Protein AF-A0A392P8J0-F1 (afdb_monomer)

Radius of gyration: 26.42 Å; Cα contacts (8 Å, |Δi|>4): 40; chains: 1; bounding box: 65×42×68 Å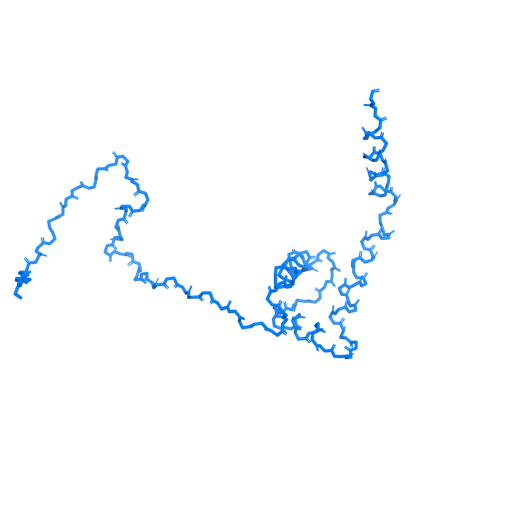

Organism: NCBI:txid97028

Sequence (122 aa):
FSNFPENGEYKDIPVKYPIDDLLVKPSPDDPVFTDRPSLSRDFNVPMYCVGDLLMVWDFCTSFGKQLNLWPYSLEDFENAICNKDSNVLLVESHAALFRVLIDDDGEYTSAIENRKLQKVTI

Secondary structure (DSSP, 8-state):
-----S------PPPPSS--GGGPPPPTTS--PPPPPPPP---SS-GGGHHHHHHHHHHHHHTHHHHTPPP--HHHHHHHHH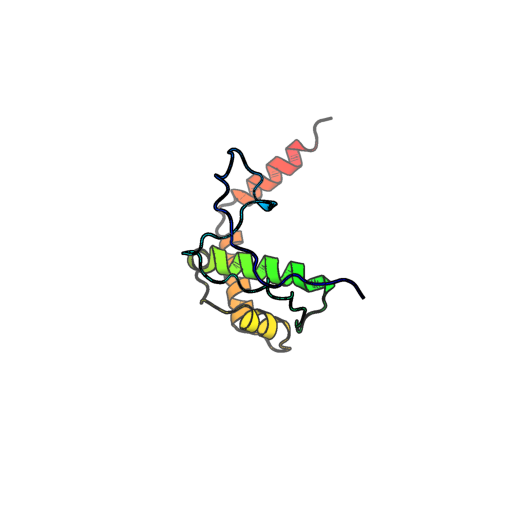-SS--HHHHHHHHHHHHHHHSS-SHHHHHHHHHHHTT---

Structure (mmCIF, N/CA/C/O backbone):
data_AF-A0A392P8J0-F1
#
_entry.id   AF-A0A392P8J0-F1
#
loop_
_atom_site.group_PDB
_atom_site.id
_atom_site.type_symbol
_atom_site.label_ato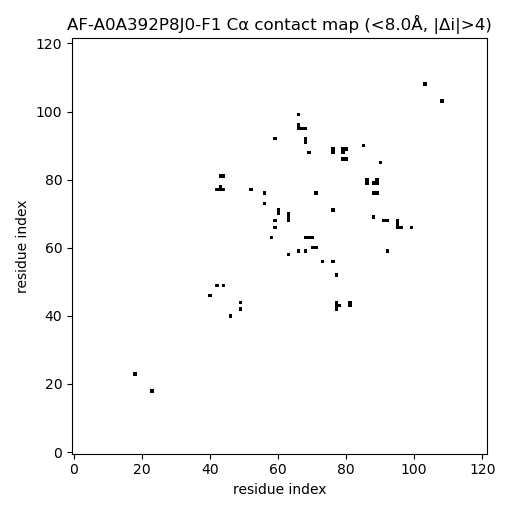m_id
_atom_site.label_alt_id
_atom_site.label_comp_id
_atom_site.label_asym_id
_atom_site.label_entity_id
_atom_site.label_seq_id
_atom_site.pdbx_PDB_ins_code
_atom_site.Cartn_x
_atom_site.Cartn_y
_atom_site.Cartn_z
_atom_site.occupancy
_atom_site.B_iso_or_equiv
_atom_site.auth_seq_id
_atom_site.auth_comp_id
_atom_site.auth_asym_id
_atom_site.auth_atom_id
_atom_site.pdbx_PDB_model_num
ATOM 1 N N . PHE A 1 1 ? 16.248 -8.775 -50.725 1.00 43.47 1 PHE A N 1
ATOM 2 C CA . PHE A 1 1 ? 17.050 -7.752 -51.422 1.00 43.47 1 PHE A CA 1
ATOM 3 C C . PHE A 1 1 ? 16.457 -6.382 -51.156 1.00 43.47 1 PHE A C 1
ATOM 5 O O . PHE A 1 1 ? 15.397 -6.095 -51.692 1.00 43.47 1 PHE A O 1
ATOM 12 N N . SER A 1 2 ? 17.094 -5.579 -50.306 1.00 35.38 2 SER A N 1
ATOM 13 C CA . SER A 1 2 ? 17.079 -4.108 -50.344 1.00 35.38 2 SER A CA 1
ATOM 14 C C . SER A 1 2 ? 18.167 -3.637 -49.381 1.00 35.38 2 SER A C 1
ATOM 16 O O . SER A 1 2 ? 18.173 -4.028 -48.220 1.00 35.38 2 SER A O 1
ATOM 18 N N . ASN A 1 3 ? 19.141 -2.924 -49.936 1.00 39.16 3 ASN A N 1
ATOM 19 C CA . ASN A 1 3 ? 20.415 -2.551 -49.333 1.00 39.16 3 ASN A CA 1
ATOM 20 C C . ASN A 1 3 ? 20.242 -1.673 -48.084 1.00 39.16 3 ASN A C 1
ATOM 22 O O . ASN A 1 3 ? 19.586 -0.637 -48.162 1.00 39.16 3 ASN A O 1
ATOM 26 N N . PHE A 1 4 ? 20.901 -2.033 -46.982 1.00 35.91 4 PHE A N 1
ATOM 27 C CA . PHE A 1 4 ? 21.263 -1.065 -45.948 1.00 35.91 4 PHE A CA 1
ATOM 28 C C . PHE A 1 4 ? 22.549 -0.372 -46.407 1.00 35.91 4 PHE A C 1
ATOM 30 O O . PHE A 1 4 ? 23.548 -1.068 -46.601 1.00 35.91 4 PHE A O 1
ATOM 37 N N . PRO A 1 5 ? 22.571 0.954 -46.616 1.00 38.53 5 PRO A N 1
ATOM 38 C CA . PRO A 1 5 ? 23.835 1.650 -46.682 1.00 38.53 5 PRO A CA 1
ATOM 39 C C . PRO A 1 5 ? 24.371 1.753 -45.251 1.00 38.53 5 PRO A C 1
ATOM 41 O O . PRO A 1 5 ? 23.794 2.431 -44.399 1.00 38.53 5 PRO A O 1
ATOM 44 N N . GLU A 1 6 ? 25.467 1.042 -44.994 1.00 49.09 6 GLU A N 1
ATOM 45 C CA . GLU A 1 6 ? 26.450 1.451 -43.995 1.00 49.09 6 GLU A CA 1
ATOM 46 C C . GLU A 1 6 ? 26.813 2.929 -44.239 1.00 49.09 6 GLU A C 1
ATOM 48 O O . GLU A 1 6 ? 26.861 3.380 -45.388 1.00 49.09 6 GLU A O 1
ATOM 53 N N . ASN A 1 7 ? 27.119 3.658 -43.161 1.00 46.56 7 ASN A N 1
ATOM 54 C CA . ASN A 1 7 ? 27.692 5.017 -43.152 1.00 46.56 7 ASN A CA 1
ATOM 55 C C . ASN A 1 7 ? 26.661 6.165 -43.140 1.00 46.56 7 ASN A C 1
ATOM 57 O O . ASN A 1 7 ? 26.635 7.024 -44.021 1.00 46.56 7 ASN A O 1
ATOM 61 N N . GLY A 1 8 ? 25.821 6.220 -42.105 1.00 44.22 8 GLY A N 1
ATOM 62 C CA . GLY A 1 8 ? 25.033 7.414 -41.799 1.00 44.22 8 GLY A CA 1
ATOM 63 C C . GLY A 1 8 ? 25.838 8.395 -40.950 1.00 44.22 8 GLY A C 1
ATOM 64 O O . GLY A 1 8 ? 25.758 8.338 -39.727 1.00 44.22 8 GLY A O 1
ATOM 65 N N . GLU A 1 9 ? 26.600 9.297 -41.574 1.00 45.41 9 GLU A N 1
ATOM 66 C CA . GLU A 1 9 ? 26.998 10.546 -40.914 1.00 45.41 9 GLU A CA 1
ATOM 67 C C . GLU A 1 9 ? 25.727 11.201 -40.352 1.00 45.41 9 GLU A C 1
ATOM 69 O O . GLU A 1 9 ? 24.843 11.612 -41.112 1.00 45.41 9 GLU A O 1
ATOM 74 N N . TYR A 1 10 ? 25.604 11.270 -39.024 1.00 52.22 10 TYR A N 1
ATOM 75 C CA . TYR A 1 10 ? 24.549 12.037 -38.373 1.00 52.22 10 TYR A CA 1
ATOM 76 C C . TYR A 1 10 ? 24.790 13.508 -38.703 1.00 52.22 10 TYR A C 1
ATOM 78 O O . TYR A 1 10 ? 25.573 14.191 -38.050 1.00 52.22 10 TYR A O 1
ATOM 86 N N . LYS A 1 11 ? 24.153 13.995 -39.769 1.00 55.44 11 LYS A N 1
ATOM 87 C CA . LYS A 1 11 ? 24.096 15.428 -40.041 1.00 55.44 11 LYS A CA 1
ATOM 88 C C . LYS A 1 11 ? 23.360 16.056 -38.866 1.00 55.44 11 LYS A C 1
ATOM 90 O O . LYS A 1 11 ? 22.213 15.699 -38.611 1.00 55.44 11 LYS A O 1
ATOM 95 N N . ASP A 1 12 ? 24.040 16.939 -38.149 1.00 61.31 12 ASP A N 1
ATOM 96 C CA . ASP A 1 12 ? 23.487 17.685 -37.026 1.00 61.31 12 ASP A CA 1
ATOM 97 C C . ASP A 1 12 ? 22.463 18.689 -37.578 1.00 61.31 12 ASP A C 1
ATOM 99 O O . ASP A 1 12 ? 22.799 19.785 -38.033 1.00 61.31 12 ASP A O 1
ATOM 103 N N . ILE A 1 13 ? 21.211 18.243 -37.720 1.00 67.38 13 ILE A N 1
ATOM 104 C CA . ILE A 1 13 ? 20.126 19.091 -38.212 1.00 67.38 13 ILE A CA 1
ATOM 105 C C . ILE A 1 13 ? 19.644 19.907 -37.010 1.00 67.38 13 ILE A C 1
ATOM 107 O O . ILE A 1 13 ? 19.163 19.307 -36.047 1.00 67.38 13 ILE A O 1
ATOM 111 N N . PRO A 1 14 ? 19.712 21.248 -37.050 1.00 73.88 14 PRO A N 1
ATOM 112 C CA . PRO A 1 14 ? 19.243 22.070 -35.944 1.00 73.88 14 PRO A CA 1
ATOM 113 C C . PRO A 1 14 ? 17.761 21.790 -35.662 1.00 73.88 14 PRO A C 1
ATOM 115 O O . PRO A 1 14 ? 16.907 21.923 -36.545 1.00 73.88 14 PRO A O 1
ATOM 118 N N . VAL A 1 15 ? 17.466 21.381 -34.425 1.00 74.56 15 VAL A N 1
ATOM 119 C CA . VAL A 1 15 ? 16.106 21.074 -33.964 1.00 7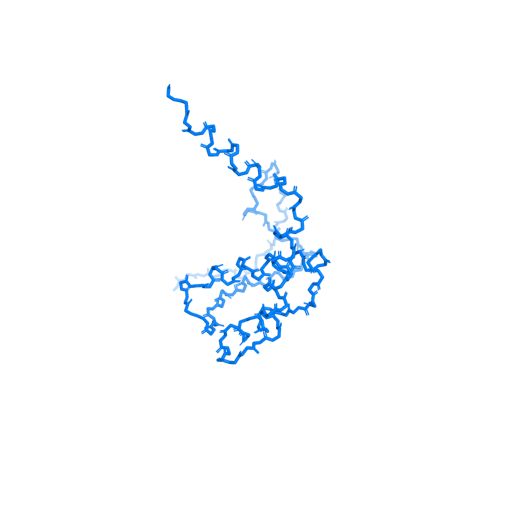4.56 15 VAL A CA 1
ATOM 120 C C . VAL A 1 15 ? 15.253 22.341 -34.041 1.00 74.56 15 VAL A C 1
ATOM 122 O O . VAL A 1 15 ? 15.600 23.380 -33.477 1.00 74.56 15 VAL A O 1
ATOM 125 N N . LYS A 1 16 ? 14.122 22.266 -34.749 1.00 81.88 16 LYS A N 1
ATOM 126 C CA . LYS A 1 16 ? 13.162 23.368 -34.853 1.00 81.88 16 LYS A CA 1
ATOM 127 C C . LYS A 1 16 ? 12.102 23.232 -33.765 1.00 81.88 16 LYS A C 1
ATOM 129 O O . LYS A 1 16 ? 11.346 22.267 -33.766 1.00 81.88 16 LYS A O 1
ATOM 134 N N . TYR A 1 17 ? 12.020 24.229 -32.892 1.00 84.12 17 TYR A N 1
ATOM 135 C CA . TYR A 1 17 ? 11.011 24.305 -31.837 1.00 84.12 17 TYR A CA 1
ATOM 136 C C . TYR A 1 17 ? 9.759 25.086 -32.283 1.00 84.12 17 TYR A C 1
ATOM 138 O O . TYR A 1 17 ? 9.874 25.980 -33.132 1.00 84.12 17 TYR A O 1
ATOM 146 N N . PRO A 1 18 ? 8.579 24.806 -31.693 1.00 90.06 18 PRO A N 1
ATOM 147 C CA . PRO A 1 18 ? 8.295 23.714 -30.752 1.00 90.06 18 PRO A CA 1
ATOM 148 C C . PRO A 1 18 ? 8.217 22.349 -31.458 1.00 90.06 18 PRO A C 1
ATOM 150 O O . PRO A 1 18 ? 7.784 22.263 -32.606 1.00 90.06 18 PRO A O 1
ATOM 153 N N . ILE A 1 19 ? 8.651 21.299 -30.762 1.00 85.62 19 ILE A N 1
ATOM 154 C CA . ILE A 1 19 ? 8.640 19.906 -31.224 1.00 85.62 19 ILE A CA 1
ATOM 155 C C . ILE A 1 19 ? 7.673 19.099 -30.349 1.00 85.62 19 ILE A C 1
ATOM 157 O O . ILE A 1 19 ? 7.492 19.426 -29.181 1.00 85.6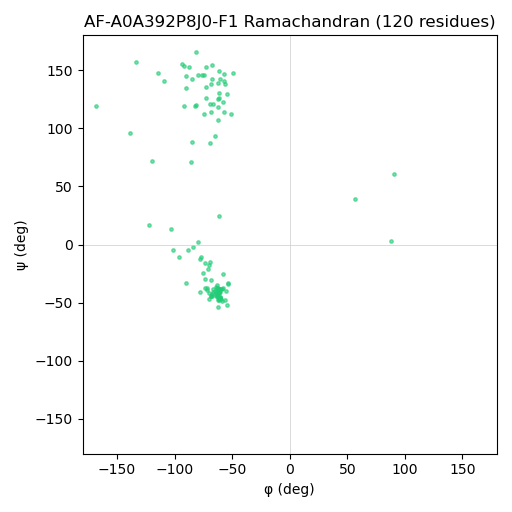2 19 ILE A O 1
ATOM 161 N N . ASP A 1 20 ? 7.027 18.093 -30.931 1.00 86.69 20 ASP A N 1
ATOM 162 C CA . ASP A 1 20 ? 6.186 17.135 -30.204 1.00 86.69 20 ASP A CA 1
ATOM 163 C C . ASP A 1 20 ? 7.064 16.248 -29.306 1.00 86.69 20 ASP A C 1
ATOM 165 O O . ASP A 1 20 ? 8.123 15.799 -29.753 1.00 86.69 20 ASP A O 1
ATOM 169 N N . ASP A 1 21 ? 6.627 15.972 -28.075 1.00 83.56 21 ASP A N 1
ATOM 170 C CA . ASP A 1 21 ? 7.343 15.144 -27.096 1.00 83.56 21 ASP A CA 1
ATOM 171 C C . ASP A 1 21 ? 7.722 13.768 -27.666 1.00 83.56 21 ASP A C 1
ATOM 173 O O . ASP A 1 21 ? 8.800 13.249 -27.382 1.00 83.56 21 ASP A O 1
ATOM 177 N N . LEU A 1 22 ? 6.881 13.193 -28.536 1.00 81.25 22 LEU A N 1
ATOM 178 C CA . LEU A 1 22 ? 7.155 11.901 -29.180 1.00 81.25 22 LEU A CA 1
ATOM 179 C C . LEU A 1 22 ? 8.239 11.972 -30.267 1.00 81.25 22 LEU A C 1
ATOM 181 O O . LEU A 1 22 ? 8.744 10.939 -30.707 1.00 81.25 22 LEU A O 1
ATOM 185 N N . LEU A 1 23 ? 8.572 13.176 -30.737 1.00 80.38 23 LEU A N 1
ATOM 186 C CA . LEU A 1 23 ? 9.574 13.430 -31.775 1.00 80.38 23 LEU A CA 1
ATOM 187 C C . LEU A 1 23 ? 10.911 13.913 -31.197 1.00 80.38 23 LEU A C 1
ATOM 189 O O . LEU A 1 23 ? 11.879 14.069 -31.950 1.00 80.38 23 LEU A O 1
ATOM 193 N N . VAL A 1 24 ? 10.983 14.133 -29.882 1.00 81.31 24 VAL A N 1
ATOM 194 C CA . VAL A 1 24 ? 12.224 14.465 -29.179 1.00 81.31 24 VAL A CA 1
ATOM 195 C C . VAL A 1 24 ? 13.129 13.237 -29.174 1.00 81.31 24 VAL A C 1
ATOM 197 O O . VAL A 1 24 ? 12.766 12.169 -28.685 1.00 81.31 24 VAL A O 1
ATOM 200 N N . LYS A 1 25 ? 14.323 13.381 -29.750 1.00 79.31 25 LYS A N 1
ATOM 201 C CA . LYS A 1 25 ? 15.350 12.338 -29.713 1.00 79.31 25 LYS A CA 1
ATOM 202 C C . LYS A 1 25 ? 16.241 12.535 -28.483 1.00 79.31 25 LYS A C 1
ATOM 204 O O . LYS A 1 25 ? 16.524 13.688 -28.159 1.00 79.31 25 LYS A O 1
ATOM 209 N N . PRO A 1 26 ? 16.722 11.448 -27.856 1.00 78.06 26 PRO A N 1
ATOM 210 C CA . PRO A 1 26 ? 17.728 11.532 -26.804 1.00 78.06 26 PRO A CA 1
ATOM 211 C C . PRO A 1 26 ? 18.989 12.270 -27.277 1.00 78.06 26 PRO A C 1
ATOM 213 O O . PRO A 1 26 ? 19.455 12.057 -28.401 1.00 78.06 26 PRO A O 1
ATOM 216 N N . SER A 1 27 ? 19.533 13.123 -26.417 1.00 78.25 27 SER A N 1
ATOM 217 C CA . SER A 1 27 ? 20.847 13.752 -26.552 1.00 78.25 27 SER A CA 1
ATOM 218 C C . SER A 1 27 ? 21.967 12.707 -26.425 1.00 78.25 27 SER A C 1
ATOM 220 O O . SER A 1 27 ? 21.780 11.697 -25.748 1.00 78.25 27 SER A O 1
ATOM 222 N N . PRO A 1 28 ? 23.162 12.925 -27.007 1.00 79.69 28 PRO A N 1
ATOM 223 C CA . PRO A 1 28 ? 24.317 12.050 -26.785 1.00 79.69 28 PRO A CA 1
ATOM 224 C C . PRO A 1 28 ? 24.729 11.911 -25.310 1.00 79.69 28 PRO A C 1
ATOM 226 O O . PRO A 1 28 ? 25.320 10.899 -24.943 1.00 79.69 28 PRO A O 1
ATOM 229 N N . ASP A 1 29 ? 24.410 12.914 -24.486 1.00 85.69 29 ASP A N 1
ATOM 230 C CA . ASP A 1 29 ? 24.663 12.914 -23.040 1.00 85.69 29 ASP A CA 1
ATOM 231 C C . ASP A 1 29 ? 23.516 12.283 -22.223 1.00 85.69 29 ASP A C 1
ATOM 233 O O . ASP A 1 29 ? 23.632 12.149 -21.002 1.00 85.69 29 ASP A O 1
ATOM 237 N N . ASP A 1 30 ? 22.407 11.894 -22.867 1.00 81.06 30 ASP A N 1
ATOM 238 C CA . ASP A 1 30 ? 21.282 11.264 -22.177 1.00 81.06 30 ASP A CA 1
ATOM 239 C C . ASP A 1 30 ? 21.596 9.797 -21.836 1.00 81.06 30 ASP A C 1
ATOM 241 O O . ASP A 1 30 ? 22.264 9.090 -22.601 1.00 81.06 30 ASP A O 1
ATOM 245 N N . PRO A 1 31 ? 21.100 9.289 -20.693 1.00 83.31 31 PRO A N 1
ATOM 246 C CA . PRO A 1 31 ? 21.262 7.885 -20.347 1.00 83.31 31 PRO A CA 1
ATOM 247 C C . PRO A 1 31 ? 20.579 6.984 -21.383 1.00 83.31 31 PRO A C 1
ATOM 249 O O . PRO A 1 31 ? 19.543 7.329 -21.951 1.00 83.31 31 PRO A O 1
ATOM 252 N N . VAL A 1 32 ? 21.125 5.780 -21.583 1.00 82.56 32 VAL A N 1
ATOM 253 C CA . VAL A 1 32 ? 20.468 4.754 -22.403 1.00 82.56 32 VAL A CA 1
ATOM 254 C C . VAL A 1 32 ? 19.140 4.392 -21.743 1.00 82.56 32 VAL A C 1
ATOM 256 O O . VAL A 1 32 ? 19.112 3.734 -20.702 1.00 82.56 32 VAL A O 1
ATOM 259 N N . PHE A 1 33 ? 18.041 4.837 -22.347 1.00 77.12 33 PHE A N 1
ATOM 260 C CA . PHE A 1 33 ? 16.707 4.469 -21.900 1.00 77.12 33 PHE A CA 1
ATOM 261 C C . PHE A 1 33 ? 16.504 2.972 -22.130 1.00 77.12 33 PHE A C 1
ATOM 263 O O . PHE A 1 33 ? 16.628 2.474 -23.249 1.00 77.12 33 PHE A O 1
ATOM 270 N N . THR A 1 34 ? 16.224 2.248 -21.052 1.00 80.06 34 THR A N 1
ATOM 271 C CA . THR A 1 34 ? 15.773 0.863 -21.129 1.00 80.06 34 THR A CA 1
ATOM 272 C C . THR A 1 34 ? 14.336 0.823 -21.631 1.00 80.06 34 THR A C 1
ATOM 274 O O . THR A 1 34 ? 13.565 1.769 -21.439 1.00 80.06 34 THR A O 1
ATOM 277 N N . ASP A 1 35 ? 13.965 -0.280 -22.279 1.00 80.56 35 ASP A N 1
ATOM 278 C CA . ASP A 1 35 ? 12.574 -0.498 -22.653 1.00 80.56 35 ASP A CA 1
ATOM 279 C C . ASP A 1 35 ? 11.674 -0.439 -21.414 1.00 80.56 35 ASP A C 1
ATOM 281 O O . ASP A 1 35 ? 12.056 -0.845 -20.310 1.00 80.56 35 ASP A O 1
ATOM 285 N N . ARG A 1 36 ? 10.446 0.055 -21.605 1.00 83.12 36 ARG A N 1
ATOM 286 C CA . ARG A 1 36 ? 9.436 0.067 -20.546 1.00 83.12 36 ARG A CA 1
ATOM 287 C C . ARG A 1 36 ? 9.272 -1.363 -19.997 1.00 83.12 36 ARG A C 1
ATOM 289 O O . ARG A 1 36 ? 9.015 -2.273 -20.788 1.00 83.12 36 ARG A O 1
ATOM 296 N N . PRO A 1 37 ? 9.338 -1.570 -18.669 1.00 85.69 37 PRO A N 1
ATOM 297 C CA . PRO A 1 37 ? 9.122 -2.888 -18.088 1.00 85.69 37 PRO A CA 1
ATOM 298 C C . PRO A 1 37 ? 7.718 -3.409 -18.417 1.00 85.69 37 PRO A C 1
ATOM 300 O O . PRO A 1 37 ? 6.740 -2.654 -18.444 1.00 85.69 37 PRO A O 1
ATOM 303 N N . SER A 1 38 ? 7.610 -4.713 -18.667 1.00 84.12 38 SER A N 1
ATOM 304 C CA . SER A 1 38 ? 6.325 -5.376 -18.884 1.00 84.12 38 SER A CA 1
ATOM 305 C C . SER A 1 38 ? 5.493 -5.379 -17.603 1.00 84.12 38 SER A C 1
ATOM 307 O O . SER A 1 38 ? 6.030 -5.594 -16.517 1.00 84.12 38 SER A O 1
ATOM 309 N N . LEU A 1 39 ? 4.175 -5.201 -17.729 1.00 83.38 39 LEU A N 1
ATOM 310 C CA . LEU A 1 39 ? 3.269 -5.352 -16.591 1.00 83.38 39 LEU A CA 1
ATOM 311 C C . LEU A 1 39 ? 3.346 -6.785 -16.050 1.00 83.38 39 LEU A C 1
ATOM 313 O O . LEU A 1 39 ? 3.110 -7.735 -16.799 1.00 83.38 39 LEU A O 1
ATOM 317 N N . SER A 1 40 ? 3.603 -6.921 -14.750 1.00 83.81 40 SER A N 1
ATOM 318 C CA . SER A 1 40 ? 3.397 -8.184 -14.042 1.00 83.81 40 SER A CA 1
ATOM 319 C C . SER A 1 40 ? 1.916 -8.356 -13.700 1.00 83.81 40 SER A C 1
ATOM 321 O O . SER A 1 40 ? 1.183 -7.391 -13.464 1.00 83.81 40 SER A O 1
ATOM 323 N N . ARG A 1 41 ? 1.473 -9.610 -13.730 1.00 86.19 41 ARG A N 1
ATOM 324 C CA . ARG A 1 41 ? 0.131 -10.059 -13.337 1.00 86.19 41 ARG A CA 1
ATOM 325 C C . ARG A 1 41 ? 0.207 -11.108 -12.228 1.00 86.19 41 ARG A C 1
ATOM 327 O O . ARG A 1 41 ? -0.768 -11.822 -12.002 1.00 86.19 41 ARG A O 1
ATOM 334 N N . ASP A 1 42 ? 1.360 -11.196 -11.576 1.00 89.56 42 ASP A N 1
ATOM 335 C CA . ASP A 1 42 ? 1.714 -12.259 -10.644 1.00 89.56 42 ASP A CA 1
ATOM 336 C C . ASP A 1 42 ? 1.199 -11.912 -9.245 1.00 89.56 42 ASP A C 1
ATOM 338 O O . ASP A 1 42 ? 1.963 -11.562 -8.354 1.00 89.56 42 ASP A O 1
ATOM 342 N N . PHE A 1 43 ? -0.124 -11.970 -9.092 1.00 91.06 43 PHE A N 1
ATOM 343 C CA . PHE A 1 43 ? -0.820 -11.756 -7.826 1.00 91.06 43 PHE A CA 1
ATOM 344 C C . PHE A 1 43 ? -1.398 -13.080 -7.307 1.00 91.06 43 PHE A C 1
ATOM 346 O O . PHE A 1 43 ? -1.948 -13.882 -8.066 1.00 91.06 43 PHE A O 1
ATOM 353 N N . ASN A 1 44 ? -1.312 -13.283 -5.997 1.00 90.56 44 ASN A N 1
ATOM 354 C CA . ASN A 1 44 ? -1.979 -14.338 -5.238 1.00 90.56 44 ASN A CA 1
ATOM 355 C C . ASN A 1 44 ? -3.497 -14.112 -5.140 1.00 90.56 44 ASN A C 1
ATOM 357 O O . ASN A 1 44 ? -4.253 -15.061 -4.916 1.00 90.56 44 ASN A O 1
ATOM 361 N N . VAL A 1 45 ? -3.959 -12.870 -5.324 1.00 90.25 45 VAL A N 1
ATOM 362 C CA . VAL A 1 45 ? -5.389 -12.536 -5.385 1.00 90.25 45 VAL A CA 1
ATOM 363 C C . VAL A 1 45 ? -5.954 -12.660 -6.808 1.00 90.25 45 VAL A C 1
ATOM 365 O O . VAL A 1 45 ? -5.238 -12.460 -7.792 1.00 90.25 45 VAL A O 1
ATOM 368 N N . PRO A 1 46 ? -7.262 -12.938 -6.970 1.00 92.62 46 PRO A N 1
ATOM 369 C CA . PRO A 1 46 ? -7.891 -12.935 -8.286 1.00 92.62 46 PRO A CA 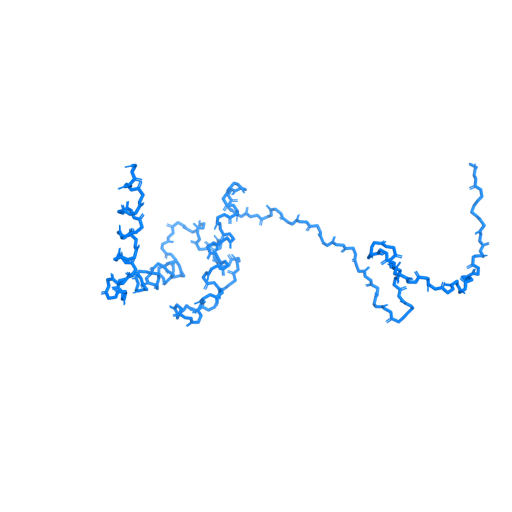1
ATOM 370 C C . PRO A 1 46 ? -7.724 -11.592 -9.011 1.00 92.62 46 PRO A C 1
ATOM 372 O O . PRO A 1 46 ? -7.896 -10.533 -8.411 1.00 92.62 46 PRO A O 1
ATOM 375 N N . MET A 1 47 ? -7.487 -11.626 -10.328 1.00 92.69 47 MET A N 1
ATOM 376 C CA . MET A 1 47 ? -7.210 -10.427 -11.142 1.00 92.69 47 MET A CA 1
ATOM 377 C C . MET A 1 47 ? -8.273 -9.321 -11.011 1.00 92.69 47 MET A C 1
ATOM 379 O O . MET A 1 47 ? -7.947 -8.139 -11.055 1.00 92.69 47 MET A O 1
ATOM 383 N N . TYR A 1 48 ? -9.546 -9.684 -10.821 1.00 94.12 48 TYR A N 1
ATOM 384 C CA . TYR A 1 48 ? -10.630 -8.711 -10.649 1.00 94.12 48 TYR A CA 1
ATOM 385 C C . TYR A 1 48 ? -10.573 -7.956 -9.307 1.00 94.12 48 TYR A C 1
ATOM 387 O O . TYR A 1 48 ? -11.185 -6.901 -9.198 1.00 94.12 48 TYR A O 1
ATOM 395 N N . CYS A 1 49 ? -9.829 -8.460 -8.316 1.00 94.06 49 CYS A N 1
ATOM 396 C CA . CYS A 1 49 ? -9.598 -7.820 -7.016 1.00 94.06 49 CYS A CA 1
ATOM 397 C C . CYS A 1 49 ? -8.286 -7.029 -6.950 1.00 94.06 49 CYS A C 1
ATOM 399 O O . CYS A 1 49 ? -8.076 -6.304 -5.984 1.00 94.06 49 CYS A O 1
ATOM 401 N N . VAL A 1 50 ? -7.390 -7.159 -7.936 1.00 94.19 50 VAL A N 1
ATOM 402 C CA . VAL A 1 50 ? -6.062 -6.517 -7.897 1.00 94.19 50 VAL A CA 1
ATOM 403 C C . VAL A 1 50 ? -6.184 -4.997 -7.792 1.00 94.19 50 VAL A C 1
ATOM 405 O O . VAL A 1 50 ? -5.438 -4.373 -7.046 1.00 94.19 50 VAL A O 1
ATOM 408 N N . GLY A 1 51 ? -7.157 -4.399 -8.484 1.00 94.62 51 GLY A N 1
ATOM 409 C CA . GLY A 1 51 ? -7.427 -2.965 -8.366 1.00 94.62 51 GLY A CA 1
ATOM 410 C C . GLY A 1 51 ? -7.775 -2.559 -6.933 1.00 94.62 51 GLY A C 1
ATOM 411 O O . GLY A 1 51 ? -7.172 -1.633 -6.399 1.00 94.62 51 GLY A O 1
ATOM 412 N N . ASP A 1 52 ? -8.689 -3.289 -6.293 1.00 95.19 52 ASP A N 1
ATOM 413 C CA . ASP A 1 52 ? -9.111 -3.021 -4.915 1.00 95.19 52 ASP A CA 1
ATOM 414 C C . ASP A 1 52 ? -7.964 -3.218 -3.919 1.00 95.19 52 ASP A C 1
ATOM 416 O O . ASP A 1 52 ? -7.752 -2.372 -3.051 1.00 95.19 52 ASP A O 1
ATOM 420 N N . LEU A 1 53 ? -7.180 -4.290 -4.086 1.00 94.75 53 LEU A N 1
ATOM 421 C CA . LEU A 1 53 ? -5.976 -4.551 -3.296 1.00 94.75 53 LEU A CA 1
ATOM 422 C C . LEU A 1 53 ? -5.019 -3.355 -3.353 1.00 94.75 53 LEU A C 1
ATOM 424 O O . LEU A 1 53 ? -4.606 -2.847 -2.311 1.00 94.75 53 LEU A O 1
ATOM 428 N N . LEU A 1 54 ? -4.689 -2.898 -4.565 1.00 95.56 54 LEU A N 1
ATOM 429 C CA . LEU A 1 54 ? -3.760 -1.793 -4.780 1.00 95.56 54 LEU A CA 1
ATOM 430 C C . LEU A 1 54 ? -4.304 -0.477 -4.223 1.00 95.56 54 LEU A C 1
ATOM 432 O O . LEU A 1 54 ? -3.543 0.262 -3.612 1.00 95.56 54 LEU A O 1
ATOM 436 N N . MET A 1 55 ? -5.602 -0.198 -4.377 1.00 96.50 55 MET A N 1
ATOM 437 C CA . MET A 1 55 ? -6.220 1.015 -3.827 1.00 96.50 55 MET A CA 1
ATOM 438 C C . MET A 1 55 ?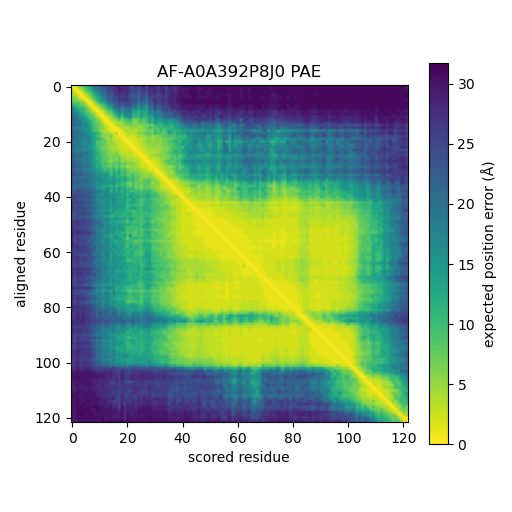 -6.156 1.052 -2.297 1.00 96.50 55 MET A C 1
ATOM 440 O O . MET A 1 55 ? -5.823 2.085 -1.719 1.00 96.50 55 MET A O 1
ATOM 444 N N . VAL A 1 56 ? -6.466 -0.065 -1.631 1.00 95.69 56 VAL A N 1
ATOM 445 C CA . VAL A 1 56 ? -6.421 -0.136 -0.163 1.00 95.69 56 VAL A CA 1
ATOM 446 C C . VAL A 1 56 ? -4.980 -0.054 0.335 1.00 95.69 56 VAL A C 1
ATOM 448 O O . VAL A 1 56 ? -4.696 0.704 1.262 1.00 95.69 56 VAL A O 1
ATOM 451 N N . TRP A 1 57 ? -4.064 -0.787 -0.298 1.00 96.31 57 TRP A N 1
ATOM 452 C CA . TRP A 1 57 ? -2.646 -0.755 0.047 1.00 96.31 57 TRP A CA 1
ATOM 453 C C . TRP A 1 57 ? -2.033 0.642 -0.136 1.00 96.31 57 TRP A C 1
ATOM 455 O O . TRP A 1 57 ? -1.356 1.140 0.766 1.00 96.31 57 TRP A O 1
ATOM 465 N N . ASP A 1 58 ? -2.305 1.305 -1.264 1.00 96.62 58 ASP A N 1
ATOM 466 C CA . ASP A 1 58 ? -1.819 2.659 -1.554 1.00 96.62 58 ASP A CA 1
ATOM 467 C C . ASP A 1 58 ? -2.343 3.668 -0.527 1.00 96.62 58 ASP A C 1
ATOM 469 O O . ASP A 1 58 ? -1.585 4.492 -0.018 1.00 96.62 58 ASP A O 1
ATOM 473 N N . PHE A 1 59 ? -3.612 3.550 -0.126 1.00 95.81 59 PHE A N 1
ATOM 474 C CA . PHE A 1 59 ? -4.174 4.373 0.941 1.00 95.81 59 PHE A CA 1
ATOM 475 C C . PHE A 1 59 ? -3.453 4.141 2.277 1.00 95.81 59 PHE A C 1
ATOM 477 O O . PHE A 1 59 ? -2.968 5.088 2.901 1.00 95.81 59 PHE A O 1
ATOM 484 N N . CYS A 1 60 ? -3.355 2.888 2.727 1.00 94.94 60 CYS A N 1
ATOM 485 C CA . CYS A 1 60 ? -2.750 2.575 4.019 1.00 94.94 60 CYS A CA 1
ATOM 486 C C . CYS A 1 60 ? -1.266 2.955 4.081 1.00 94.94 60 CYS A C 1
ATOM 488 O O . CYS A 1 60 ? -0.804 3.403 5.127 1.00 94.94 60 CYS A O 1
ATOM 490 N N . THR A 1 61 ? -0.526 2.831 2.980 1.00 94.94 61 THR A N 1
ATOM 491 C CA . THR A 1 61 ? 0.888 3.230 2.925 1.00 94.94 61 THR A CA 1
ATOM 492 C C . THR A 1 61 ? 1.059 4.745 2.798 1.00 94.94 61 THR A C 1
ATOM 494 O O . THR A 1 61 ? 1.876 5.322 3.521 1.00 94.94 61 THR A O 1
ATOM 497 N N . SER A 1 62 ? 0.242 5.420 1.983 1.00 96.50 62 SER A N 1
ATOM 498 C CA . SER A 1 62 ? 0.252 6.885 1.839 1.00 96.50 62 SER A CA 1
ATOM 499 C C . SER A 1 62 ? -0.081 7.611 3.143 1.00 96.50 62 SER A C 1
ATOM 501 O O . SER A 1 62 ? 0.537 8.627 3.467 1.00 96.50 62 SER A O 1
ATOM 503 N N . PHE A 1 63 ? -1.023 7.074 3.923 1.00 94.88 63 PHE A N 1
ATOM 504 C CA . PHE A 1 63 ? -1.433 7.625 5.218 1.00 94.88 63 PHE A CA 1
ATOM 505 C C . PHE A 1 63 ? -0.855 6.858 6.412 1.00 94.88 63 PHE A C 1
ATOM 507 O O . PHE A 1 63 ? -1.288 7.074 7.544 1.00 94.88 63 PHE A O 1
ATOM 514 N N . GLY A 1 64 ? 0.135 5.985 6.201 1.00 93.75 64 GLY A N 1
ATOM 515 C CA . GLY A 1 64 ? 0.633 5.079 7.241 1.00 93.75 64 GLY A CA 1
ATOM 516 C C . GLY A 1 64 ? 1.132 5.810 8.486 1.00 93.75 64 GLY A C 1
ATOM 517 O O . GLY A 1 64 ? 0.841 5.403 9.606 1.00 93.75 64 GLY A O 1
ATOM 518 N N . LYS A 1 65 ? 1.786 6.966 8.313 1.00 93.06 65 LYS A N 1
ATOM 519 C CA . LYS A 1 65 ? 2.245 7.800 9.438 1.00 93.06 65 LYS A CA 1
ATOM 520 C C . LYS A 1 65 ? 1.085 8.391 10.242 1.00 93.06 65 LYS A C 1
ATOM 522 O O . LYS A 1 65 ? 1.151 8.422 11.461 1.00 93.06 65 LYS A O 1
ATOM 527 N N . GLN A 1 66 ? 0.032 8.852 9.574 1.00 92.06 66 GLN A N 1
ATOM 528 C CA . GLN A 1 66 ? -1.156 9.450 10.188 1.00 92.06 66 GLN A CA 1
ATOM 529 C C . GLN A 1 66 ? -2.009 8.385 10.885 1.00 92.06 66 GLN A C 1
ATOM 531 O O . GLN A 1 66 ? -2.552 8.611 11.966 1.00 92.06 66 GLN A O 1
ATOM 536 N N . LEU A 1 67 ? -2.085 7.199 10.282 1.00 91.62 67 LEU A N 1
ATOM 537 C CA . LEU A 1 67 ? -2.777 6.038 10.828 1.00 91.62 67 LEU A CA 1
ATOM 538 C C . LEU A 1 67 ? -1.979 5.340 11.943 1.00 91.62 67 LEU A C 1
ATOM 540 O O . LEU A 1 67 ? -2.564 4.544 12.678 1.00 91.62 67 LEU A O 1
ATOM 544 N N . ASN A 1 68 ? -0.705 5.705 12.142 1.00 91.56 68 ASN A N 1
ATOM 545 C CA . ASN A 1 68 ? 0.260 5.041 13.027 1.00 91.56 68 ASN A CA 1
ATOM 546 C C . ASN A 1 68 ? 0.457 3.554 12.689 1.00 91.56 68 ASN A C 1
ATOM 548 O O . ASN A 1 68 ? 0.560 2.732 13.594 1.00 91.56 68 ASN A O 1
ATOM 552 N N . LEU A 1 69 ? 0.490 3.226 11.397 1.00 93.69 69 LEU A N 1
ATOM 553 C CA . LEU A 1 69 ? 0.754 1.878 10.906 1.00 93.69 69 LEU A CA 1
ATOM 554 C C . LEU A 1 69 ? 2.255 1.621 10.808 1.00 93.69 69 LEU A C 1
ATOM 556 O O . LEU A 1 69 ? 3.027 2.493 10.388 1.00 93.69 69 LEU A O 1
ATOM 560 N N . TRP A 1 70 ? 2.665 0.398 11.128 1.00 92.25 70 TRP A N 1
ATOM 561 C CA . TRP A 1 70 ? 3.997 -0.078 10.774 1.00 92.25 70 TRP A CA 1
ATOM 562 C C . TRP A 1 70 ? 4.172 -0.117 9.239 1.00 92.25 70 TRP A C 1
ATOM 564 O O . TRP A 1 70 ? 3.235 -0.484 8.534 1.00 92.25 70 TRP A O 1
ATOM 574 N N . PRO A 1 71 ? 5.327 0.280 8.673 1.00 93.38 71 PRO A N 1
ATOM 575 C CA . PRO A 1 71 ? 5.528 0.277 7.224 1.00 93.38 71 PRO A CA 1
ATOM 576 C C . PRO A 1 71 ? 5.692 -1.146 6.676 1.00 93.38 71 PRO A C 1
ATOM 578 O O . PRO A 1 71 ? 6.592 -1.860 7.102 1.00 93.38 71 PRO A O 1
ATOM 581 N N . TYR A 1 72 ? 4.892 -1.528 5.682 1.00 94.75 72 TYR A N 1
ATOM 582 C CA . TYR A 1 72 ? 4.915 -2.863 5.073 1.00 94.75 72 TYR A CA 1
ATOM 583 C C . TYR A 1 72 ? 4.904 -2.814 3.542 1.00 94.75 72 TYR A C 1
ATOM 585 O O . TYR A 1 72 ? 4.474 -1.829 2.934 1.00 94.75 72 TYR A O 1
ATOM 593 N N . SER A 1 73 ? 5.386 -3.884 2.906 1.00 95.44 73 SER A N 1
ATOM 594 C CA . SER A 1 73 ? 5.404 -4.001 1.446 1.00 95.44 73 SER A CA 1
ATOM 595 C C . SER A 1 73 ? 4.049 -4.445 0.879 1.00 95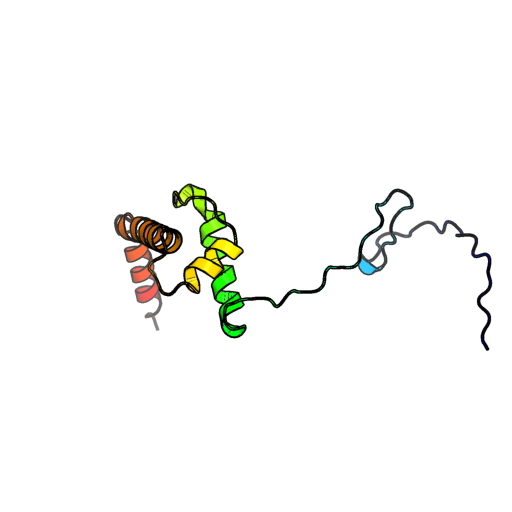.44 73 SER A C 1
ATOM 597 O O . SER A 1 73 ? 3.174 -4.921 1.604 1.00 95.44 73 SER A O 1
ATOM 599 N N . LEU A 1 74 ? 3.865 -4.297 -0.438 1.00 94.94 74 LEU A N 1
ATOM 600 C CA . LEU A 1 74 ? 2.691 -4.844 -1.130 1.00 94.94 74 LEU A CA 1
ATOM 601 C C . LEU A 1 74 ? 2.624 -6.372 -0.996 1.00 94.94 74 LEU A C 1
ATOM 603 O O . LEU A 1 74 ? 1.543 -6.918 -0.801 1.00 94.94 74 LEU A O 1
ATOM 607 N N . GLU A 1 75 ? 3.778 -7.041 -1.046 1.00 93.69 75 GLU A N 1
ATOM 608 C CA . GLU A 1 75 ? 3.889 -8.491 -0.874 1.00 93.69 75 GLU A CA 1
ATOM 609 C C . GLU A 1 75 ? 3.437 -8.922 0.530 1.00 93.69 75 GLU A C 1
ATOM 611 O O . GLU A 1 75 ? 2.661 -9.866 0.667 1.00 93.69 75 GLU A O 1
ATOM 616 N N . ASP A 1 76 ? 3.838 -8.194 1.579 1.00 94.06 76 ASP A N 1
ATOM 617 C CA . ASP A 1 76 ? 3.386 -8.464 2.952 1.00 94.06 76 ASP A CA 1
ATOM 618 C C . ASP A 1 76 ? 1.867 -8.315 3.089 1.00 94.06 76 ASP A C 1
ATOM 620 O O . ASP A 1 76 ? 1.212 -9.136 3.735 1.00 94.06 76 ASP A O 1
ATOM 624 N N . PHE A 1 77 ? 1.296 -7.281 2.467 1.00 94.56 77 PHE A N 1
ATOM 625 C CA . PHE A 1 77 ? -0.141 -7.019 2.499 1.00 94.56 77 PHE A CA 1
ATOM 626 C C . PHE A 1 77 ? -0.942 -8.084 1.741 1.00 94.56 77 PHE A C 1
ATOM 628 O O . PHE A 1 77 ? -1.941 -8.598 2.247 1.00 94.56 77 PHE A O 1
ATOM 635 N N . GLU A 1 78 ? -0.481 -8.467 0.553 1.00 93.50 78 GLU A N 1
ATOM 636 C CA . GLU A 1 78 ? -1.075 -9.546 -0.230 1.00 93.50 78 GLU A CA 1
ATOM 637 C C . GLU A 1 78 ? -1.031 -10.883 0.523 1.00 93.50 78 GLU A C 1
ATOM 639 O O . GLU A 1 78 ? -2.048 -11.578 0.628 1.00 93.50 78 GLU A O 1
ATOM 644 N N . ASN A 1 79 ? 0.122 -11.216 1.107 1.00 91.94 79 ASN A N 1
ATOM 645 C CA . ASN A 1 79 ? 0.290 -12.413 1.924 1.00 91.94 79 ASN A CA 1
ATOM 646 C C . ASN A 1 79 ? -0.614 -12.384 3.161 1.00 91.94 79 ASN A C 1
ATOM 648 O O . ASN A 1 79 ? -1.169 -13.416 3.538 1.00 91.94 79 ASN A O 1
ATOM 652 N N . ALA A 1 80 ? -0.801 -11.216 3.779 1.00 93.06 80 ALA A N 1
ATOM 653 C CA . ALA A 1 80 ? -1.693 -11.051 4.920 1.00 93.06 80 ALA A CA 1
ATOM 654 C C . ALA A 1 80 ? -3.159 -11.339 4.566 1.00 93.06 80 ALA A C 1
ATOM 656 O O . ALA A 1 80 ? -3.856 -11.952 5.370 1.00 93.06 80 ALA A O 1
ATOM 657 N N . ILE A 1 81 ? -3.605 -10.955 3.366 1.00 91.38 81 ILE A N 1
ATOM 658 C CA . ILE A 1 81 ? -4.967 -11.215 2.866 1.00 91.38 81 ILE A CA 1
ATOM 659 C C . ILE A 1 81 ? -5.164 -12.680 2.479 1.00 91.38 81 ILE A C 1
ATOM 661 O O . ILE A 1 81 ? -6.234 -13.243 2.705 1.00 91.38 81 ILE A O 1
ATOM 665 N N . CYS A 1 82 ? -4.143 -13.307 1.896 1.00 88.88 82 CYS A N 1
ATOM 666 C CA . CYS A 1 82 ? -4.216 -14.706 1.477 1.00 88.88 82 CYS A CA 1
ATOM 667 C C . CYS A 1 82 ? -4.052 -15.692 2.646 1.00 88.88 82 CYS A C 1
ATOM 669 O O . CYS A 1 82 ? -4.312 -16.890 2.488 1.00 88.88 82 CYS A O 1
ATOM 671 N N . ASN A 1 83 ? -3.620 -15.215 3.816 1.00 88.00 83 ASN A N 1
ATOM 672 C CA . ASN A 1 83 ? -3.472 -16.039 5.006 1.00 88.00 83 ASN A CA 1
ATOM 673 C C . ASN A 1 83 ? -4.846 -16.395 5.602 1.00 88.00 83 ASN A C 1
ATOM 675 O O . ASN A 1 83 ? -5.730 -15.553 5.729 1.00 88.00 83 ASN A O 1
ATOM 679 N N . LYS A 1 84 ? -5.026 -17.668 5.974 1.00 80.06 84 LYS A N 1
ATOM 680 C CA . LYS A 1 84 ? -6.262 -18.163 6.603 1.00 80.06 84 LYS A CA 1
ATOM 681 C C . LYS A 1 84 ? -6.387 -17.739 8.065 1.00 80.06 84 LYS A C 1
ATOM 683 O O . LYS A 1 84 ? -7.500 -17.696 8.583 1.00 80.06 84 LYS A O 1
ATOM 688 N N . ASP A 1 85 ? -5.262 -17.456 8.713 1.00 82.56 85 ASP A N 1
ATOM 689 C CA . ASP A 1 85 ? -5.214 -17.019 10.099 1.00 82.56 85 ASP A CA 1
ATOM 690 C C . ASP A 1 85 ? -5.210 -15.492 10.194 1.00 82.56 85 ASP A C 1
ATOM 692 O O . ASP A 1 85 ? -4.781 -14.781 9.283 1.00 82.56 85 ASP A O 1
ATOM 696 N N . SER A 1 86 ? -5.674 -14.981 11.336 1.00 75.56 86 SER A N 1
ATOM 697 C CA . SER A 1 86 ? -5.663 -13.547 11.621 1.00 75.56 86 SER A CA 1
ATOM 698 C C . SER A 1 86 ? -4.240 -12.991 11.521 1.00 75.56 86 SER A C 1
ATOM 700 O O . SER A 1 86 ? -3.382 -13.314 12.344 1.00 75.56 86 SER A O 1
ATOM 702 N N . ASN A 1 87 ? -3.998 -12.116 10.546 1.00 89.94 87 ASN A N 1
ATOM 703 C CA . ASN A 1 87 ? -2.715 -11.449 10.368 1.00 89.94 87 ASN A CA 1
ATOM 704 C C . ASN A 1 87 ? -2.671 -10.122 11.146 1.00 89.94 87 ASN A C 1
ATOM 706 O O . ASN A 1 87 ? -3.604 -9.321 11.078 1.00 89.94 87 ASN A O 1
ATOM 710 N N . VAL A 1 88 ? -1.570 -9.875 11.862 1.00 91.44 88 VAL A N 1
ATOM 711 C CA . VAL A 1 88 ? -1.360 -8.668 12.682 1.00 91.44 88 VAL A CA 1
ATOM 712 C C . VAL A 1 88 ? -1.520 -7.383 11.865 1.00 91.44 88 VAL A C 1
ATOM 714 O O . VAL A 1 88 ? -2.156 -6.446 12.335 1.00 91.44 88 VAL A O 1
ATOM 717 N N . LEU A 1 89 ? -1.022 -7.365 10.628 1.00 92.38 89 LEU A N 1
ATOM 718 C CA . LEU A 1 89 ? -1.034 -6.204 9.737 1.00 92.38 89 LEU A CA 1
ATOM 719 C C . LEU A 1 89 ? -2.471 -5.786 9.376 1.00 92.38 89 LEU A C 1
ATOM 721 O O . LEU A 1 89 ? -2.812 -4.601 9.392 1.00 92.38 89 LEU A O 1
ATOM 725 N N . LEU A 1 90 ? -3.351 -6.761 9.121 1.00 93.50 90 LEU A N 1
ATOM 726 C CA . LEU A 1 90 ? -4.768 -6.498 8.854 1.00 93.50 90 LEU A CA 1
ATOM 727 C C . LEU A 1 90 ? -5.497 -6.030 10.109 1.00 93.50 90 LEU A C 1
ATOM 729 O O . LEU A 1 90 ? -6.280 -5.086 10.038 1.00 93.50 90 LEU A O 1
ATOM 733 N N . VAL A 1 91 ? -5.225 -6.652 11.259 1.00 93.19 91 VAL A N 1
ATOM 734 C CA . VAL A 1 91 ? -5.821 -6.242 12.540 1.00 93.19 91 VAL A CA 1
ATOM 735 C C . VAL A 1 91 ? -5.441 -4.801 12.875 1.00 93.19 91 VAL A C 1
ATOM 737 O O . VAL A 1 91 ? -6.310 -4.008 13.232 1.00 93.19 91 VAL A O 1
ATOM 740 N N . GLU A 1 92 ? -4.168 -4.446 12.713 1.00 93.69 92 GLU A N 1
ATOM 741 C CA . GLU A 1 92 ? -3.658 -3.091 12.925 1.00 93.69 92 GLU A CA 1
ATOM 742 C C . GLU A 1 92 ? -4.303 -2.093 11.956 1.00 93.69 92 GLU A C 1
ATOM 744 O O . GLU A 1 92 ? -4.829 -1.068 12.389 1.00 93.69 92 GLU A O 1
ATOM 749 N N . SER A 1 93 ? -4.349 -2.428 10.662 1.00 92.94 93 SER A N 1
ATOM 750 C CA . SER A 1 93 ? -4.969 -1.587 9.630 1.00 92.94 93 SER A CA 1
ATOM 751 C C . SER A 1 93 ? -6.451 -1.342 9.917 1.00 92.94 93 SER A C 1
ATOM 753 O O . SER A 1 93 ? -6.904 -0.198 9.911 1.00 92.94 93 SER A O 1
ATOM 755 N N . HIS A 1 94 ? -7.206 -2.391 10.255 1.00 92.12 94 HIS A N 1
ATOM 756 C CA . HIS A 1 94 ? -8.608 -2.262 10.649 1.00 92.12 94 HIS A CA 1
ATOM 757 C C . HIS A 1 94 ? -8.774 -1.400 11.904 1.00 92.12 94 HIS A C 1
ATOM 759 O O . HIS A 1 94 ? -9.605 -0.492 11.908 1.00 92.12 94 HIS A O 1
ATOM 765 N N . ALA A 1 95 ? -7.985 -1.641 12.953 1.00 92.56 95 ALA A N 1
ATOM 766 C CA . ALA A 1 95 ? -8.059 -0.871 14.192 1.00 92.56 95 ALA A CA 1
ATOM 767 C C . ALA A 1 95 ? -7.735 0.616 13.971 1.00 92.56 95 ALA A C 1
ATOM 769 O O . ALA A 1 95 ? -8.427 1.480 14.510 1.00 92.56 95 ALA A O 1
ATOM 770 N N . ALA A 1 96 ? -6.731 0.927 13.148 1.00 91.94 96 ALA A N 1
ATOM 771 C CA . ALA A 1 96 ? -6.368 2.298 12.811 1.00 91.94 96 ALA A CA 1
ATOM 772 C C . ALA A 1 96 ? -7.484 3.020 12.046 1.00 91.94 96 ALA A C 1
ATOM 774 O O . ALA A 1 96 ? -7.819 4.154 12.387 1.00 91.94 96 ALA A O 1
ATOM 775 N N . LEU A 1 97 ? -8.100 2.354 11.064 1.00 91.31 97 LEU A N 1
ATOM 776 C CA . LEU A 1 97 ? -9.241 2.897 10.323 1.00 91.31 97 LEU A CA 1
ATOM 777 C C . LEU A 1 97 ? -10.439 3.147 11.242 1.00 91.31 97 LEU A C 1
ATOM 779 O O . LEU A 1 97 ? -11.029 4.223 11.197 1.00 91.31 97 LEU A O 1
ATOM 783 N N . PHE A 1 98 ? -10.775 2.192 12.115 1.00 90.56 98 PHE A N 1
ATOM 784 C CA . PHE A 1 98 ? -11.857 2.376 13.083 1.00 90.56 98 PHE A CA 1
ATOM 785 C C . PHE A 1 98 ? -11.575 3.514 14.054 1.00 90.56 98 PHE A C 1
ATOM 787 O O . PHE A 1 98 ? -12.475 4.300 14.322 1.00 90.56 98 PHE A O 1
ATOM 794 N N . ARG A 1 99 ? -10.339 3.643 14.544 1.00 88.00 99 ARG A N 1
ATOM 795 C CA . ARG A 1 99 ? -9.943 4.764 15.400 1.00 88.00 99 ARG A CA 1
ATOM 796 C C . ARG A 1 99 ? -10.210 6.098 14.710 1.00 88.00 99 ARG A C 1
ATOM 798 O O . ARG A 1 99 ? -10.842 6.946 15.313 1.00 88.00 99 ARG A O 1
ATOM 805 N N . VAL A 1 100 ? -9.812 6.253 13.448 1.00 86.50 100 VAL A N 1
ATOM 806 C CA . VAL A 1 100 ? -10.085 7.482 12.680 1.00 86.50 100 VAL A CA 1
ATOM 807 C C . VAL A 1 100 ? -11.582 7.727 12.488 1.00 86.50 100 VAL A C 1
ATOM 809 O O . VAL A 1 100 ? -12.024 8.866 12.554 1.00 86.50 100 VAL A O 1
ATOM 812 N N . LEU A 1 101 ? -12.367 6.676 12.253 1.00 85.38 101 LEU A N 1
ATO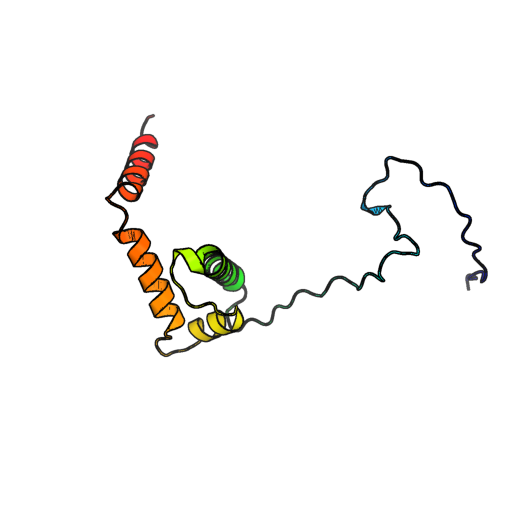M 813 C CA . LEU A 1 101 ? -13.812 6.805 12.050 1.00 85.38 101 LEU A CA 1
ATOM 814 C C . LEU A 1 101 ? -14.589 7.106 13.340 1.00 85.38 101 LEU A C 1
ATOM 816 O O . LEU A 1 101 ? -15.658 7.700 13.263 1.00 85.38 101 LEU A O 1
ATOM 820 N N . ILE A 1 102 ? -14.097 6.646 14.493 1.00 83.19 102 ILE A N 1
ATOM 821 C CA . ILE A 1 102 ? -14.754 6.801 15.802 1.00 83.19 102 ILE A CA 1
ATOM 822 C C . ILE A 1 102 ? -14.321 8.097 16.501 1.00 83.19 102 ILE A C 1
ATOM 824 O O . ILE A 1 102 ? -15.129 8.681 17.211 1.00 83.19 102 ILE A O 1
ATOM 828 N N . ASP A 1 103 ? -13.073 8.533 16.308 1.00 69.69 103 ASP A N 1
ATOM 829 C CA . ASP A 1 103 ? -12.506 9.773 16.875 1.00 69.69 103 ASP A CA 1
ATOM 830 C C . ASP A 1 103 ? -12.926 11.031 16.087 1.00 69.69 103 ASP A C 1
ATOM 832 O O . ASP A 1 103 ? -12.512 12.146 16.386 1.00 69.69 103 ASP A O 1
ATOM 836 N N . ASP A 1 104 ? -13.759 10.856 15.060 1.00 64.19 104 ASP A N 1
ATOM 837 C CA . ASP A 1 104 ? -14.548 11.942 14.502 1.00 64.19 104 ASP A CA 1
ATOM 838 C C . ASP A 1 104 ? -15.601 12.341 15.546 1.00 64.19 104 ASP A C 1
ATOM 840 O O . ASP A 1 104 ? -16.506 11.555 15.830 1.00 64.19 104 ASP A O 1
ATOM 844 N N . ASP A 1 105 ? -15.516 13.559 16.096 1.00 62.22 105 ASP A N 1
ATOM 845 C CA . ASP A 1 105 ? -16.459 14.166 17.064 1.00 62.22 105 ASP A CA 1
ATOM 846 C C . ASP A 1 105 ? -17.900 14.339 16.508 1.00 62.22 105 ASP A C 1
ATOM 848 O O . ASP A 1 105 ? -18.682 15.192 16.934 1.00 62.22 105 ASP A O 1
ATOM 852 N N . GLY A 1 106 ? -18.284 13.539 15.518 1.00 62.03 106 GLY A N 1
ATOM 853 C CA . GLY A 1 106 ? -19.536 13.609 14.797 1.00 62.03 106 GLY A CA 1
ATOM 854 C C . GLY A 1 106 ? -19.493 14.540 13.585 1.00 62.03 106 GLY A C 1
ATOM 855 O O . GLY A 1 106 ? -20.525 14.720 12.941 1.00 62.03 106 GLY A O 1
ATOM 856 N N . GLU A 1 107 ? -18.355 15.154 13.247 1.00 64.94 107 GLU A N 1
ATOM 857 C CA . GLU A 1 107 ? -18.264 16.121 12.146 1.00 64.94 107 GLU A CA 1
ATOM 858 C C . GLU A 1 107 ? -18.413 15.459 10.770 1.00 64.94 107 GLU A C 1
ATOM 860 O O . GLU A 1 107 ? -19.202 15.920 9.939 1.00 64.94 107 GLU A O 1
ATOM 865 N N . TYR A 1 108 ? -17.718 14.351 10.516 1.00 66.06 108 TYR A N 1
ATOM 866 C CA . TYR A 1 108 ? -17.829 13.569 9.285 1.00 66.06 108 TYR A CA 1
ATOM 867 C C . TYR A 1 108 ? -19.197 12.892 9.164 1.00 66.06 108 TYR A C 1
ATOM 869 O O . TYR A 1 108 ? -19.817 12.938 8.094 1.00 66.06 108 TYR A O 1
ATOM 877 N N . THR A 1 109 ? -19.718 12.316 10.252 1.00 63.94 109 THR A N 1
ATOM 878 C CA . THR A 1 109 ? -21.086 11.756 10.259 1.00 63.94 109 THR A CA 1
ATOM 879 C C . THR A 1 109 ? -22.137 12.833 9.969 1.00 63.94 109 THR A C 1
ATOM 881 O O . THR A 1 109 ? -22.955 12.651 9.060 1.00 63.94 109 THR A O 1
ATOM 884 N N . SER A 1 110 ? -22.039 14.003 10.607 1.00 65.94 110 SER A N 1
ATOM 885 C CA . SER A 1 110 ? -22.889 15.167 10.320 1.00 65.94 110 SER A CA 1
ATOM 886 C C . SER A 1 110 ? -22.734 15.654 8.875 1.00 65.94 110 SER A C 1
ATOM 888 O O . SER A 1 110 ? -23.720 15.981 8.211 1.00 65.94 110 SER A O 1
ATOM 890 N N . ALA A 1 111 ? -21.517 15.687 8.325 1.00 66.00 111 ALA A N 1
ATOM 891 C CA . ALA A 1 111 ? -21.273 16.096 6.940 1.00 66.00 111 ALA A CA 1
ATOM 892 C C . ALA A 1 111 ? -21.916 15.137 5.919 1.00 66.00 111 ALA A C 1
ATOM 894 O O . ALA A 1 111 ? -22.436 15.582 4.888 1.00 66.00 111 ALA A O 1
ATOM 895 N N . ILE A 1 112 ? -21.933 13.829 6.197 1.00 69.50 112 ILE A N 1
ATOM 896 C CA . ILE A 1 112 ? -22.623 12.832 5.364 1.00 69.50 112 ILE A CA 1
ATOM 897 C C . ILE A 1 112 ? -24.142 13.009 5.436 1.00 69.50 112 ILE A C 1
ATOM 899 O O . ILE A 1 112 ? -24.807 12.962 4.396 1.00 69.50 112 ILE A O 1
ATOM 903 N N . GLU A 1 113 ? -24.705 13.210 6.628 1.00 68.31 113 GLU A N 1
ATOM 904 C CA . GLU A 1 113 ? -26.145 13.436 6.806 1.00 68.31 113 GLU A CA 1
ATOM 905 C C . GLU A 1 113 ? -26.618 14.683 6.057 1.00 68.31 113 GLU A C 1
ATOM 907 O O . GLU A 1 113 ? -27.581 14.620 5.288 1.00 68.31 113 GLU A O 1
ATOM 912 N N . ASN A 1 114 ? -25.873 15.784 6.165 1.00 61.78 114 ASN A N 1
ATOM 913 C CA . ASN A 1 114 ? -26.163 17.018 5.435 1.00 61.78 114 ASN A CA 1
ATOM 914 C C . ASN A 1 114 ? -26.159 16.816 3.909 1.00 61.78 114 ASN A C 1
ATOM 916 O O . ASN A 1 114 ? -27.027 17.340 3.211 1.00 61.78 114 ASN A O 1
ATOM 920 N N . ARG A 1 115 ? -25.247 15.996 3.367 1.00 65.38 115 ARG A N 1
ATOM 921 C CA . ARG A 1 115 ? -25.241 15.650 1.930 1.00 65.38 115 ARG A CA 1
ATOM 922 C C . ARG A 1 115 ? -26.429 14.781 1.510 1.00 65.38 115 ARG A C 1
ATOM 924 O O . ARG A 1 115 ? -26.849 14.866 0.358 1.00 65.38 115 ARG A O 1
ATOM 931 N N . LYS A 1 116 ? -26.963 13.934 2.396 1.00 60.41 116 LYS A N 1
ATOM 932 C CA . LYS A 1 116 ? -28.177 13.141 2.121 1.00 60.41 116 LYS A CA 1
ATOM 933 C C . LYS A 1 116 ? -29.425 14.024 2.112 1.00 60.41 116 LYS A C 1
ATOM 935 O O . LYS A 1 116 ? -30.263 13.854 1.233 1.00 60.41 116 LYS A O 1
ATOM 940 N N . LEU A 1 117 ? -29.506 14.995 3.023 1.00 58.03 117 LEU A N 1
ATOM 941 C CA . LEU A 1 117 ? -30.608 15.961 3.097 1.00 58.03 117 LEU A CA 1
ATOM 942 C C . LEU A 1 117 ? -30.634 16.906 1.883 1.00 58.03 117 LEU A C 1
ATOM 944 O O . LEU A 1 117 ? -31.699 17.169 1.338 1.00 58.03 117 LEU A O 1
ATOM 948 N N . GLN A 1 118 ? -29.471 17.334 1.379 1.00 58.62 118 GLN A N 1
ATOM 949 C CA . GLN A 1 118 ? -29.377 18.186 0.181 1.00 58.62 118 GLN A CA 1
ATOM 950 C C . GLN A 1 118 ? -29.766 17.487 -1.134 1.00 58.62 118 GLN A C 1
ATOM 952 O O . GLN A 1 118 ? -29.998 18.158 -2.136 1.00 58.62 118 GLN A O 1
ATOM 957 N N . LYS A 1 119 ? -29.847 16.150 -1.161 1.00 56.00 119 LYS A N 1
ATOM 958 C CA . LYS A 1 119 ? -30.293 15.393 -2.345 1.00 56.00 119 LYS A CA 1
ATOM 959 C C . LYS A 1 119 ? -31.818 15.284 -2.462 1.00 56.00 119 LYS A C 1
ATOM 961 O O . LYS A 1 119 ? -32.296 14.733 -3.450 1.00 56.00 119 LYS A O 1
ATOM 966 N N . VAL A 1 120 ? -32.576 15.820 -1.502 1.00 55.06 120 VAL A N 1
ATOM 967 C CA . VAL A 1 120 ? -34.044 15.886 -1.538 1.00 55.06 120 VAL A CA 1
ATOM 968 C C . VAL A 1 120 ? -34.486 17.348 -1.497 1.00 55.06 120 VAL A C 1
ATOM 970 O O . VAL A 1 120 ? -35.030 17.820 -0.508 1.00 55.06 120 VAL A O 1
ATOM 973 N N . THR A 1 121 ? -34.270 18.057 -2.601 1.00 53.62 121 THR A N 1
ATOM 974 C CA . THR A 1 121 ? -35.047 19.260 -2.923 1.00 53.62 121 THR A CA 1
ATOM 975 C C . THR A 1 121 ? -35.350 19.209 -4.418 1.00 53.62 121 THR A C 1
ATOM 977 O O . THR A 1 121 ? -34.489 19.525 -5.238 1.00 53.62 121 THR A O 1
ATOM 980 N N . ILE A 1 122 ? -36.544 18.701 -4.746 1.00 43.88 122 ILE A N 1
ATOM 981 C CA . ILE A 1 122 ? -37.206 18.830 -6.056 1.00 43.88 122 ILE A CA 1
ATOM 982 C C . ILE A 1 122 ? -38.013 20.124 -6.025 1.00 43.88 122 ILE A C 1
ATOM 984 O O . ILE A 1 122 ? -38.678 20.347 -4.987 1.00 43.88 122 ILE A O 1
#

Mean predicted aligned error: 14.09 Å

Solvent-accessible surface area (backbone atoms only — not comparable to full-atom values): 8206 Å² total; per-residue (Å²): 142,80,86,79,78,80,84,77,79,80,73,86,69,83,83,69,81,88,68,58,80,90,73,62,73,84,55,94,87,50,77,86,79,71,78,81,79,77,87,80,83,92,59,96,61,60,77,92,48,48,62,58,51,50,53,53,50,51,49,52,62,76,41,16,79,83,52,68,49,84,90,76,54,72,66,56,52,52,50,41,70,73,40,91,60,93,37,68,69,56,53,51,51,52,51,33,54,48,48,61,67,64,71,41,93,47,59,65,61,49,53,52,51,54,57,57,56,68,73,69,75,133

Foldseek 3Di:
DDDDDDDDPPDCDPDDPPDDPVPDDDDPPDDDDDPDDDDDPPAPDDSVCVVVLCVLLCVCQVCVVVLVADHDDSVLSSVCVVDPDHDPRVVSSVVSVVCVVVPPPCPVVVVVVVVVVVVPDD

pLDDT: mean 79.99, std 16.38, range [35.38, 96.62]

InterPro domains:
  IPR018501 DDT domain [PF02791] (49-104)
  IPR018501 DDT domain [PS50827] (47-107)
  IPR018501 DDT domain [SM00571] (47-107)
  IPR053271 DDT domain-containing protein [PTHR15546] (14-117)